Protein AF-A0A966SPK8-F1 (afdb_monomer_lite)

Secondary structure (DSSP, 8-state):
-----------TTT-HHHHHHHHHHHHHHHTTS-TT-HHHHHHHHHHHHHHTS---

Structure (mmCIF, N/CA/C/O backbone):
data_AF-A0A966SPK8-F1
#
_entry.id   AF-A0A966SPK8-F1
#
loop_
_atom_site.group_PDB
_atom_site.id
_atom_site.type_symbol
_atom_site.label_atom_id
_atom_site.label_alt_id
_atom_site.label_comp_id
_atom_site.label_asym_id
_atom_site.label_entity_id
_atom_site.label_seq_id
_atom_site.pdbx_PDB_ins_code
_atom_site.Cartn_x
_atom_site.Cartn_y
_atom_site.Cartn_z
_atom_site.occupancy
_atom_site.B_iso_or_equiv
_atom_site.auth_seq_id
_atom_site.auth_comp_id
_atom_site.auth_asym_id
_atom_site.auth_atom_id
_atom_site.pdbx_PDB_model_num
ATOM 1 N N . MET A 1 1 ? 2.095 32.583 28.139 1.00 41.91 1 MET A N 1
ATOM 2 C CA . MET A 1 1 ? 0.765 32.501 27.507 1.00 41.91 1 MET A CA 1
ATOM 3 C C . MET A 1 1 ? 0.796 31.325 26.543 1.00 41.91 1 MET A C 1
ATOM 5 O O . MET A 1 1 ? 1.657 31.302 25.678 1.00 41.91 1 MET A O 1
ATOM 9 N N . THR A 1 2 ? -0.091 30.356 26.784 1.00 40.56 2 THR A N 1
ATOM 10 C CA . THR A 1 2 ? -0.497 29.257 25.886 1.00 40.56 2 THR A CA 1
ATOM 11 C C . THR A 1 2 ? 0.491 28.098 25.679 1.00 40.56 2 THR A C 1
ATOM 13 O O . THR A 1 2 ? 1.290 28.077 24.751 1.00 40.56 2 THR A O 1
ATOM 16 N N . GLN A 1 3 ? 0.344 27.065 26.520 1.00 47.84 3 GLN A N 1
ATOM 17 C CA . GLN A 1 3 ? 0.609 25.680 26.123 1.00 47.84 3 GLN A CA 1
ATOM 18 C C . GLN A 1 3 ? -0.273 25.329 24.921 1.00 47.84 3 GLN A C 1
ATOM 20 O O . GLN A 1 3 ? -1.483 25.551 24.962 1.00 47.84 3 GLN A O 1
ATOM 25 N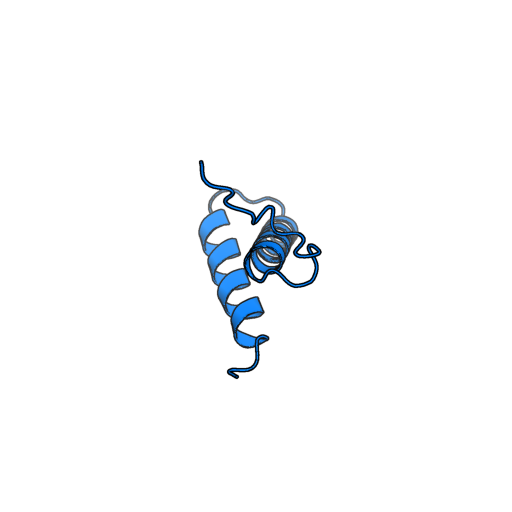 N . LYS A 1 4 ? 0.303 24.687 23.906 1.00 50.66 4 LYS A N 1
ATOM 26 C CA . LYS A 1 4 ? -0.449 23.739 23.084 1.00 50.66 4 LYS A CA 1
ATOM 27 C C . LYS A 1 4 ? 0.342 22.444 22.992 1.00 50.66 4 LYS A C 1
ATOM 29 O O . LYS A 1 4 ? 1.106 22.183 22.072 1.00 50.66 4 LYS A O 1
ATOM 34 N N . ILE A 1 5 ? 0.176 21.687 24.069 1.00 61.22 5 ILE A N 1
ATOM 35 C CA . ILE A 1 5 ? 0.338 20.243 24.129 1.00 61.22 5 ILE A CA 1
ATOM 36 C C . ILE A 1 5 ? -0.376 19.650 22.913 1.00 61.22 5 ILE A C 1
ATOM 38 O O . ILE A 1 5 ? -1.590 19.795 22.812 1.00 61.22 5 ILE A O 1
ATOM 42 N N . HIS A 1 6 ? 0.377 19.030 22.009 1.00 52.41 6 HIS A N 1
ATOM 43 C CA . HIS A 1 6 ? 0.145 17.658 21.554 1.00 52.41 6 HIS A CA 1
ATOM 44 C C . HIS A 1 6 ? 1.354 17.223 20.714 1.00 52.41 6 HIS A C 1
ATOM 46 O O . HIS A 1 6 ? 1.279 17.057 19.501 1.00 52.41 6 HIS A O 1
ATOM 52 N N . VAL A 1 7 ? 2.512 17.062 21.366 1.00 53.19 7 VAL A N 1
ATOM 53 C CA . VAL A 1 7 ? 3.468 16.076 20.860 1.00 53.19 7 VAL A CA 1
ATOM 54 C C . VAL A 1 7 ? 2.732 14.753 21.025 1.00 53.19 7 VAL A C 1
ATOM 56 O O . VAL A 1 7 ? 2.512 14.282 22.141 1.00 53.19 7 VAL A O 1
ATOM 59 N N . LEU A 1 8 ? 2.140 14.285 19.932 1.00 49.25 8 LEU A N 1
ATOM 60 C CA . LEU A 1 8 ? 1.368 13.061 19.884 1.00 49.25 8 LEU A CA 1
ATOM 61 C C . LEU A 1 8 ? 2.315 11.923 20.232 1.00 49.25 8 LEU A C 1
ATOM 63 O O . LEU A 1 8 ? 2.976 11.341 19.382 1.00 49.25 8 LEU A O 1
ATOM 67 N N . SER A 1 9 ? 2.348 11.608 21.522 1.00 48.69 9 SER A N 1
ATOM 68 C CA . SER A 1 9 ? 2.640 10.290 22.058 1.00 48.69 9 SER A CA 1
ATOM 69 C C . SER A 1 9 ? 1.550 9.317 21.588 1.00 48.69 9 SER A C 1
ATOM 71 O O . SER A 1 9 ? 0.888 8.670 22.393 1.00 48.69 9 SER A O 1
ATOM 73 N N . GLN A 1 10 ? 1.318 9.254 20.280 1.00 45.69 10 GLN A N 1
ATOM 74 C CA . GLN A 1 10 ? 0.713 8.109 19.645 1.00 45.69 10 GLN A CA 1
ATOM 75 C C . GLN A 1 10 ? 1.877 7.189 19.350 1.00 45.69 10 GLN A C 1
ATOM 77 O O . GLN A 1 10 ? 2.717 7.455 18.491 1.00 45.69 10 GLN A O 1
ATOM 82 N N . SER A 1 11 ? 1.966 6.127 20.138 1.00 49.12 11 SER A N 1
ATOM 83 C CA . SER A 1 11 ? 2.734 4.951 19.775 1.00 49.12 11 SER A CA 1
ATOM 84 C C . SER A 1 11 ? 2.522 4.690 18.273 1.00 49.12 11 SER A C 1
ATOM 86 O O . SER A 1 11 ? 1.364 4.648 17.850 1.00 49.12 11 SER A O 1
ATOM 88 N N . PRO A 1 12 ? 3.575 4.496 17.456 1.00 52.09 12 PRO A N 1
ATOM 89 C CA . PRO A 1 12 ? 3.467 4.333 15.995 1.00 52.09 12 PRO A CA 1
ATOM 90 C C . PRO A 1 12 ? 2.623 3.122 15.542 1.00 52.09 12 PRO A C 1
ATOM 92 O O . PRO A 1 12 ? 2.525 2.833 14.356 1.00 52.09 12 PRO A O 1
ATOM 95 N N . CYS A 1 13 ? 2.026 2.402 16.491 1.00 52.00 13 CYS A N 1
ATOM 96 C CA . CYS A 1 13 ? 1.144 1.271 16.281 1.00 52.00 13 CYS A CA 1
ATOM 97 C C . CYS A 1 13 ? -0.319 1.681 16.002 1.00 52.00 13 CYS A C 1
ATOM 99 O O . CYS A 1 13 ? -1.026 0.923 15.345 1.00 52.00 13 CYS A O 1
ATOM 101 N N . GLU A 1 14 ? -0.780 2.857 16.460 1.00 62.97 14 GLU A N 1
ATOM 102 C CA . GLU A 1 14 ? -2.210 3.230 16.379 1.00 62.97 14 GLU A CA 1
ATOM 103 C C . GLU A 1 14 ? -2.537 4.366 15.403 1.00 62.97 14 GLU A C 1
ATOM 105 O O . GLU A 1 14 ? -3.711 4.587 15.111 1.00 62.97 14 GLU A O 1
ATOM 110 N N . ASP A 1 15 ? -1.540 5.071 14.863 1.00 83.81 15 ASP A N 1
ATOM 111 C CA . ASP A 1 15 ? -1.808 6.125 13.886 1.00 83.81 15 ASP A CA 1
ATOM 112 C C . ASP A 1 15 ? -2.084 5.519 12.491 1.00 83.81 15 ASP A C 1
ATOM 114 O O . ASP A 1 15 ? -1.215 4.839 11.925 1.00 83.81 15 ASP A O 1
ATOM 118 N N . PRO A 1 16 ? -3.282 5.727 11.911 1.00 87.25 16 PRO A N 1
ATOM 119 C CA . PRO A 1 16 ? -3.627 5.163 10.611 1.00 87.25 16 PRO A CA 1
ATOM 120 C C . PRO A 1 16 ? -2.697 5.663 9.505 1.00 87.25 16 PRO A C 1
ATOM 122 O O . PRO A 1 16 ? -2.340 4.878 8.630 1.00 87.25 16 PRO A O 1
ATOM 125 N N . GLN A 1 17 ? -2.229 6.913 9.570 1.00 90.25 17 GLN A N 1
ATOM 126 C CA . GLN A 1 17 ? -1.311 7.471 8.578 1.00 90.25 17 GLN A CA 1
ATOM 127 C C . GLN A 1 17 ? 0.070 6.791 8.627 1.00 90.25 17 GLN A C 1
ATOM 129 O O . GLN A 1 17 ? 0.643 6.489 7.580 1.00 90.25 17 GLN A O 1
ATOM 134 N N . ALA A 1 18 ? 0.594 6.472 9.812 1.00 90.81 18 ALA A N 1
ATOM 135 C CA . ALA A 1 18 ? 1.826 5.697 9.957 1.00 90.81 18 ALA A CA 1
ATOM 136 C C . ALA A 1 18 ? 1.692 4.271 9.389 1.00 90.81 18 ALA A C 1
ATOM 138 O O . ALA A 1 18 ? 2.596 3.786 8.700 1.00 90.81 18 ALA A O 1
ATOM 139 N N . ARG A 1 19 ? 0.551 3.608 9.628 1.00 92.50 19 ARG A N 1
ATOM 140 C CA . ARG A 1 19 ? 0.254 2.273 9.073 1.00 92.50 19 ARG A CA 1
ATOM 141 C C . ARG A 1 19 ? 0.162 2.301 7.551 1.00 92.50 19 ARG A C 1
ATOM 143 O O . ARG A 1 19 ? 0.744 1.450 6.884 1.00 92.50 19 ARG A O 1
ATOM 150 N N . ILE A 1 20 ? -0.516 3.310 7.024 1.00 94.88 20 ILE A N 1
ATOM 151 C CA . ILE A 1 20 ? -0.624 3.594 5.598 1.00 94.88 20 ILE A CA 1
ATOM 152 C C . ILE A 1 20 ? 0.761 3.784 4.974 1.00 94.88 20 ILE A C 1
ATOM 154 O O . ILE A 1 20 ? 1.089 3.127 3.992 1.00 94.88 20 ILE A O 1
ATOM 158 N N . ALA A 1 21 ? 1.600 4.647 5.555 1.00 94.81 21 ALA A N 1
ATOM 159 C CA . ALA A 1 21 ? 2.916 4.953 5.000 1.00 94.81 21 ALA A CA 1
ATOM 160 C C . ALA A 1 21 ? 3.818 3.710 4.967 1.00 94.81 21 ALA A C 1
ATOM 162 O O . ALA A 1 21 ? 4.512 3.466 3.979 1.00 94.81 21 ALA A O 1
ATOM 163 N N . LYS A 1 22 ? 3.766 2.889 6.026 1.00 95.06 22 LYS A N 1
ATOM 164 C CA . LYS A 1 22 ? 4.452 1.593 6.068 1.00 95.06 22 LYS A CA 1
ATOM 165 C C . LYS A 1 22 ? 3.957 0.671 4.955 1.00 95.06 22 LYS A C 1
ATOM 167 O O . LYS A 1 22 ? 4.778 0.091 4.250 1.00 95.06 22 LYS A O 1
ATOM 172 N N . ARG A 1 23 ? 2.639 0.562 4.776 1.00 95.81 23 ARG A N 1
ATOM 173 C CA . ARG A 1 23 ? 2.043 -0.328 3.777 1.00 95.81 23 ARG A CA 1
ATOM 174 C C . ARG A 1 23 ? 2.336 0.124 2.342 1.00 95.81 23 ARG A C 1
ATOM 176 O O . ARG A 1 23 ? 2.697 -0.706 1.516 1.00 95.81 23 ARG A O 1
ATOM 183 N N . ALA A 1 24 ? 2.307 1.426 2.067 1.00 96.88 24 ALA A N 1
ATOM 184 C CA . ALA A 1 24 ? 2.692 1.986 0.770 1.00 96.88 24 ALA A CA 1
ATOM 185 C C . ALA A 1 24 ? 4.160 1.679 0.428 1.00 96.88 24 ALA A C 1
ATOM 187 O O . ALA A 1 24 ? 4.492 1.318 -0.700 1.00 96.88 24 ALA A O 1
ATOM 188 N N . TYR A 1 25 ? 5.054 1.761 1.420 1.00 95.31 25 TYR A N 1
ATOM 189 C CA . TYR A 1 25 ? 6.457 1.392 1.234 1.00 95.31 25 TYR A CA 1
ATOM 190 C C . TYR A 1 25 ?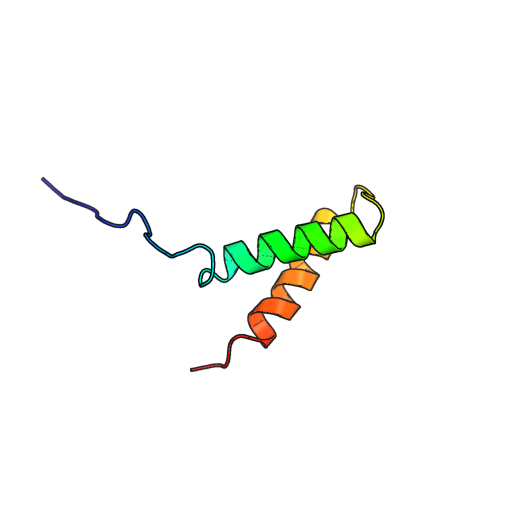 6.639 -0.107 0.954 1.00 95.31 25 TYR A C 1
ATOM 192 O O . TYR A 1 25 ? 7.461 -0.479 0.117 1.00 95.31 25 TYR A O 1
ATOM 200 N N . GLU A 1 26 ? 5.873 -0.971 1.622 1.00 96.00 26 GLU A N 1
ATOM 201 C CA . GLU A 1 26 ? 5.875 -2.413 1.349 1.00 96.00 26 GLU A CA 1
ATOM 202 C C . GLU A 1 26 ? 5.424 -2.711 -0.088 1.00 96.00 26 GLU A C 1
ATOM 204 O O . GLU A 1 26 ? 6.125 -3.440 -0.788 1.00 96.00 26 GLU A O 1
ATOM 209 N N . LEU A 1 27 ? 4.345 -2.081 -0.566 1.00 96.00 27 LEU A N 1
ATOM 210 C CA . LEU A 1 27 ? 3.863 -2.212 -1.950 1.00 96.00 27 LEU A CA 1
ATOM 211 C C . LEU A 1 27 ? 4.917 -1.766 -2.977 1.00 96.00 27 LEU A C 1
ATOM 213 O O . LEU A 1 27 ? 5.195 -2.475 -3.949 1.00 96.00 27 LEU A O 1
ATOM 217 N N . TYR A 1 28 ? 5.587 -0.644 -2.715 1.00 95.75 28 TYR A N 1
ATOM 218 C CA . TYR A 1 28 ? 6.705 -0.173 -3.532 1.00 95.75 28 TYR A CA 1
ATOM 219 C C . TYR A 1 28 ? 7.869 -1.185 -3.578 1.00 95.75 28 TYR A C 1
ATOM 221 O O . TYR A 1 28 ? 8.454 -1.424 -4.642 1.00 95.75 28 TYR A O 1
ATOM 229 N N . CYS A 1 29 ? 8.191 -1.823 -2.445 1.00 95.12 29 CYS A N 1
ATOM 230 C CA . CYS A 1 29 ? 9.211 -2.873 -2.376 1.00 95.12 29 CYS A CA 1
ATOM 231 C C . CYS A 1 29 ? 8.786 -4.141 -3.135 1.00 95.12 29 CYS A C 1
ATOM 233 O O . CYS A 1 29 ? 9.587 -4.689 -3.892 1.00 95.12 29 CYS A O 1
ATOM 235 N N . GLU A 1 30 ? 7.535 -4.589 -2.982 1.00 94.62 30 GLU A N 1
ATOM 236 C CA . GLU A 1 30 ? 6.967 -5.758 -3.675 1.00 94.62 30 GLU A CA 1
ATOM 237 C C . GLU A 1 30 ? 6.988 -5.588 -5.203 1.00 94.62 30 GLU A C 1
ATOM 239 O O . GLU A 1 30 ? 7.247 -6.540 -5.940 1.00 94.62 30 GLU A O 1
ATOM 244 N N . ARG A 1 31 ? 6.804 -4.355 -5.691 1.00 89.81 31 ARG A N 1
ATOM 245 C CA . ARG A 1 31 ? 6.900 -3.995 -7.118 1.00 89.81 31 ARG A CA 1
ATOM 246 C C . ARG A 1 31 ? 8.344 -3.881 -7.630 1.00 89.81 31 ARG A C 1
ATOM 248 O O . ARG A 1 31 ? 8.555 -3.606 -8.814 1.00 89.81 31 ARG A O 1
ATOM 255 N N . GLY A 1 32 ? 9.338 -4.097 -6.769 1.00 93.62 32 GLY A N 1
ATOM 256 C CA . GLY A 1 32 ? 10.7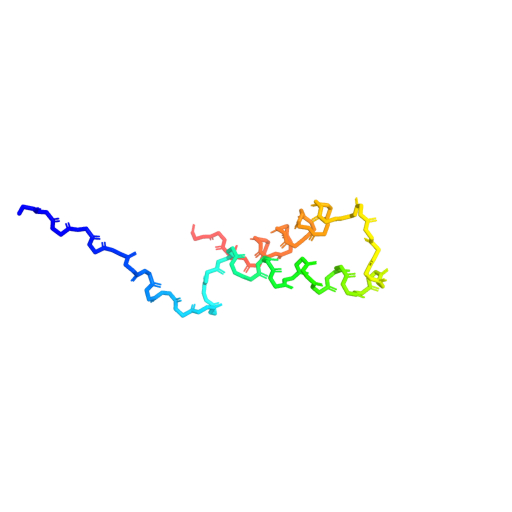55 -4.048 -7.120 1.00 93.62 32 GLY A CA 1
ATOM 257 C C . GLY A 1 32 ? 11.303 -2.628 -7.239 1.00 93.62 32 GLY A C 1
ATOM 258 O O . GLY A 1 32 ? 12.126 -2.369 -8.116 1.00 93.62 32 GLY A O 1
ATOM 259 N N . TYR A 1 33 ? 10.849 -1.711 -6.379 1.00 88.81 33 TYR A N 1
ATOM 260 C CA . TYR A 1 33 ? 11.320 -0.323 -6.331 1.00 88.81 33 TYR A CA 1
ATOM 261 C C . TYR A 1 33 ? 11.083 0.441 -7.643 1.00 88.81 33 TYR A C 1
ATOM 263 O O . TYR A 1 33 ? 11.894 1.265 -8.079 1.00 88.81 33 TYR A O 1
ATOM 271 N N . ARG A 1 34 ? 9.971 0.142 -8.324 1.00 88.31 34 ARG A N 1
ATOM 272 C CA . ARG A 1 34 ? 9.638 0.796 -9.587 1.00 88.31 34 ARG A CA 1
ATOM 273 C C . ARG A 1 34 ? 9.088 2.195 -9.320 1.00 88.31 34 ARG A C 1
ATOM 275 O O . ARG A 1 34 ? 8.007 2.365 -8.767 1.00 88.31 34 ARG A O 1
ATOM 282 N N . ASN A 1 35 ? 9.827 3.201 -9.771 1.00 84.62 35 ASN A N 1
ATOM 283 C CA . ASN A 1 35 ? 9.389 4.592 -9.715 1.00 84.62 35 ASN A CA 1
ATOM 284 C C . ASN A 1 35 ? 8.122 4.824 -10.558 1.00 84.62 35 ASN A C 1
ATOM 286 O O . ASN A 1 35 ? 7.908 4.157 -11.570 1.00 84.62 35 ASN A O 1
ATOM 290 N N . GLY A 1 36 ? 7.319 5.813 -10.159 1.00 91.75 36 GLY A N 1
ATOM 291 C CA . GLY A 1 36 ? 6.102 6.227 -10.869 1.00 91.75 36 GLY A CA 1
ATOM 292 C C . GLY A 1 36 ? 4.793 5.699 -10.279 1.00 91.75 36 GLY A C 1
ATOM 293 O O . GLY A 1 36 ? 3.744 6.190 -10.667 1.00 91.75 36 GLY A O 1
ATOM 294 N N . PHE A 1 37 ? 4.859 4.778 -9.313 1.00 92.62 37 PHE A N 1
ATOM 295 C CA . PHE A 1 37 ? 3.684 4.186 -8.659 1.00 92.62 37 PHE A CA 1
ATOM 296 C C . PHE A 1 37 ? 3.485 4.650 -7.217 1.00 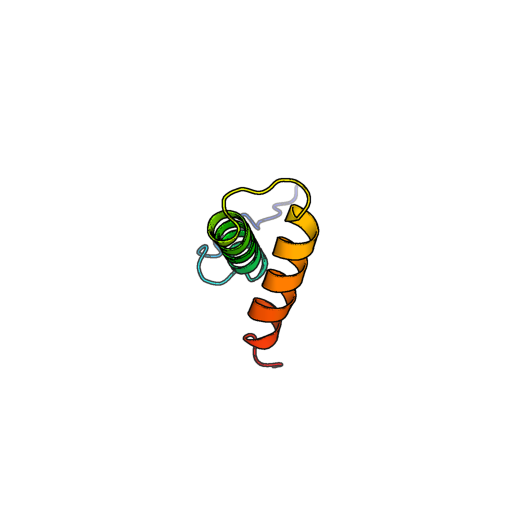92.62 37 PHE A C 1
ATOM 298 O O . PHE A 1 37 ? 2.566 4.191 -6.561 1.00 92.62 37 PHE A O 1
ATOM 305 N N . ALA A 1 38 ? 4.300 5.587 -6.725 1.00 91.38 38 ALA A N 1
ATOM 306 C CA . ALA A 1 38 ? 4.260 6.005 -5.324 1.00 91.38 38 ALA A CA 1
ATOM 307 C C . ALA A 1 38 ? 2.880 6.526 -4.878 1.00 91.38 38 ALA A C 1
ATOM 309 O O . ALA A 1 38 ? 2.512 6.355 -3.720 1.00 91.38 38 ALA A O 1
ATOM 310 N N . LEU A 1 39 ? 2.125 7.164 -5.782 1.00 94.81 39 LEU A N 1
ATOM 311 C CA . LEU A 1 39 ? 0.762 7.610 -5.489 1.00 94.81 39 LEU A CA 1
ATOM 312 C C . LEU A 1 39 ? -0.219 6.433 -5.457 1.00 94.81 39 LEU A C 1
ATOM 314 O O . LEU A 1 39 ? -1.008 6.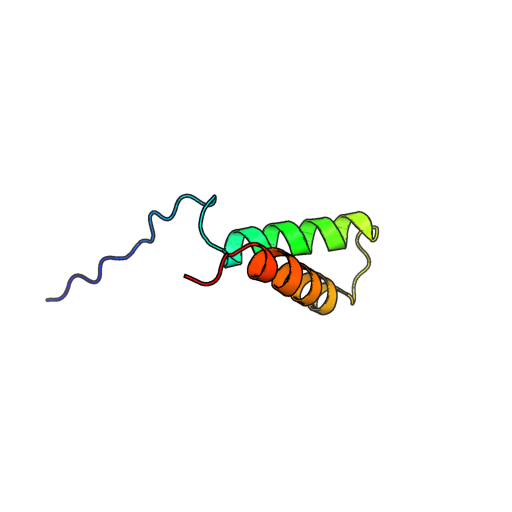351 -4.525 1.00 94.81 39 LEU A O 1
ATOM 318 N N . ASP A 1 40 ? -0.154 5.524 -6.431 1.00 95.94 40 ASP A N 1
ATOM 319 C CA . ASP A 1 40 ? -0.976 4.310 -6.452 1.00 95.94 40 ASP A CA 1
ATOM 320 C C . ASP A 1 40 ? -0.690 3.408 -5.241 1.00 95.94 40 ASP A C 1
ATOM 322 O O . ASP A 1 40 ? -1.621 2.973 -4.578 1.00 95.94 40 ASP A O 1
ATOM 326 N N . ASP A 1 41 ? 0.586 3.195 -4.897 1.00 95.62 41 ASP A N 1
ATOM 327 C CA . ASP A 1 41 ? 1.020 2.431 -3.717 1.00 95.62 41 ASP A CA 1
ATOM 328 C C . ASP A 1 41 ? 0.473 3.041 -2.421 1.00 95.62 41 ASP A C 1
ATOM 330 O O . ASP A 1 41 ? 0.116 2.326 -1.485 1.00 95.62 41 ASP A O 1
ATOM 334 N N . TRP A 1 42 ? 0.396 4.373 -2.359 1.00 95.25 42 TRP A N 1
ATOM 335 C CA . TRP A 1 42 ? -0.276 5.060 -1.267 1.00 95.25 42 TRP A CA 1
ATOM 336 C C . TRP A 1 42 ? -1.776 4.754 -1.340 1.00 95.25 42 TRP A C 1
ATOM 338 O O . TRP A 1 42 ? -2.271 4.065 -0.466 1.00 95.25 42 TRP A O 1
ATOM 348 N N . LEU A 1 43 ? -2.509 5.130 -2.384 1.00 96.75 43 LEU A N 1
ATOM 349 C CA . LEU A 1 43 ? -3.967 4.915 -2.438 1.00 96.75 43 LEU A CA 1
ATOM 350 C C . LEU A 1 43 ? -4.405 3.464 -2.137 1.00 96.75 43 LEU A C 1
ATOM 352 O O . LEU A 1 43 ? -5.367 3.261 -1.392 1.00 96.75 43 LEU A O 1
ATOM 356 N N . ASP A 1 44 ? -3.664 2.469 -2.631 1.00 96.38 44 ASP A N 1
ATOM 357 C CA . ASP A 1 44 ? -3.864 1.050 -2.309 1.00 96.38 44 ASP A CA 1
ATOM 358 C C . ASP A 1 44 ? -3.712 0.792 -0.793 1.00 96.38 44 ASP A C 1
ATOM 360 O O . ASP A 1 44 ? -4.580 0.184 -0.157 1.00 96.38 44 ASP A O 1
ATOM 364 N N . ALA A 1 45 ? -2.646 1.313 -0.178 1.00 96.62 45 ALA A N 1
ATOM 365 C CA . ALA A 1 45 ? -2.440 1.268 1.267 1.00 96.62 45 ALA A CA 1
ATOM 366 C C . ALA A 1 45 ? -3.512 2.036 2.063 1.00 96.62 45 ALA A C 1
ATOM 368 O O . ALA A 1 45 ? -3.885 1.588 3.149 1.00 96.62 45 ALA A O 1
ATOM 369 N N . GLU A 1 46 ? -4.030 3.161 1.551 1.00 95.75 46 GLU A N 1
ATOM 370 C CA . GLU A 1 46 ? -5.138 3.897 2.179 1.00 95.75 46 GLU A CA 1
ATOM 371 C C . GLU A 1 46 ? -6.344 3.002 2.352 1.00 95.75 46 GLU A C 1
ATOM 373 O O . GLU A 1 46 ? -6.854 2.819 3.458 1.00 95.75 46 GLU A O 1
ATOM 378 N N . GLN A 1 47 ? -6.775 2.424 1.236 1.00 95.44 47 GLN A N 1
ATOM 379 C CA . GLN A 1 47 ? -7.969 1.614 1.180 1.00 95.44 47 GLN A CA 1
ATOM 380 C C . GLN A 1 47 ? -7.822 0.381 2.068 1.00 95.44 47 GLN A C 1
ATOM 382 O O . GLN A 1 47 ? -8.753 0.050 2.806 1.00 95.44 47 GLN A O 1
ATOM 387 N N . GLU A 1 48 ? -6.656 -0.269 2.043 1.00 94.75 48 GLU A N 1
ATOM 388 C CA . GLU A 1 48 ? -6.388 -1.452 2.855 1.00 94.75 48 GLU A CA 1
ATOM 389 C C . GLU A 1 48 ? -6.455 -1.142 4.357 1.00 94.75 48 GLU A C 1
ATOM 391 O O . GLU A 1 48 ? -7.105 -1.870 5.110 1.00 94.75 48 GLU A O 1
ATOM 396 N N . ILE A 1 49 ? -5.821 -0.053 4.804 1.00 92.62 49 ILE A N 1
ATOM 397 C CA . ILE A 1 49 ? -5.775 0.303 6.225 1.00 92.62 49 ILE A CA 1
ATOM 398 C C . ILE A 1 49 ? -7.117 0.852 6.707 1.00 92.62 49 ILE A C 1
ATOM 400 O O . ILE A 1 49 ? -7.583 0.432 7.766 1.00 92.62 49 ILE A O 1
ATOM 404 N N . LEU A 1 50 ? -7.765 1.742 5.950 1.00 90.00 50 LEU A N 1
ATOM 405 C CA . LEU A 1 50 ? -9.053 2.319 6.342 1.00 90.00 50 LEU A CA 1
ATOM 406 C C . LEU A 1 50 ? -10.173 1.271 6.364 1.00 90.00 50 LEU A C 1
ATOM 408 O O . LEU A 1 50 ? -11.026 1.331 7.243 1.00 90.00 50 LEU A O 1
ATOM 412 N N . SER A 1 51 ? -10.138 0.268 5.480 1.00 89.81 51 SER A N 1
ATOM 413 C CA . SER A 1 51 ? -11.111 -0.840 5.504 1.00 89.81 51 SER A CA 1
ATOM 414 C C . SER A 1 51 ? -10.969 -1.741 6.736 1.00 89.81 51 SER A C 1
ATOM 416 O O . SER A 1 51 ? -11.915 -2.430 7.110 1.00 89.81 51 SER A O 1
ATOM 418 N N . GLN A 1 52 ? -9.795 -1.753 7.374 1.00 86.06 52 GLN A N 1
ATOM 419 C CA . GLN A 1 52 ? -9.546 -2.498 8.612 1.00 86.06 52 GLN A CA 1
ATOM 420 C C . GLN A 1 52 ? -9.923 -1.711 9.870 1.00 86.06 52 GLN A C 1
ATOM 422 O O . GLN A 1 52 ? -9.925 -2.287 10.959 1.00 86.06 52 GLN A O 1
ATOM 427 N N . ILE A 1 53 ? -10.202 -0.409 9.755 1.00 81.19 53 ILE A N 1
ATOM 428 C CA . ILE A 1 53 ? -10.680 0.399 10.874 1.00 81.19 53 ILE A CA 1
ATOM 429 C C . ILE A 1 53 ? -12.195 0.195 10.938 1.00 81.19 53 ILE A C 1
ATOM 431 O O . ILE A 1 53 ? -12.905 0.669 10.049 1.00 81.19 53 ILE A O 1
ATOM 435 N N . PRO A 1 54 ? -12.720 -0.526 11.945 1.00 73.12 54 PRO A N 1
ATOM 436 C CA . PRO A 1 54 ? -14.159 -0.656 12.089 1.00 73.12 54 PRO A CA 1
ATOM 437 C C . PRO A 1 54 ? -14.757 0.741 12.268 1.00 73.12 54 PRO A C 1
ATOM 439 O O . PRO A 1 54 ? -14.272 1.526 13.086 1.00 73.12 54 PRO A O 1
ATOM 442 N N . ALA A 1 55 ? -15.795 1.056 11.491 1.00 64.25 55 ALA A N 1
ATOM 443 C CA . ALA A 1 55 ? -16.593 2.251 11.723 1.00 64.25 55 ALA A CA 1
ATOM 444 C C . ALA A 1 55 ? -17.158 2.170 13.152 1.00 64.25 55 ALA A C 1
ATOM 446 O O . ALA A 1 55 ? -17.878 1.221 13.467 1.00 64.25 55 ALA A O 1
ATOM 447 N N . LEU A 1 56 ? -16.751 3.106 14.015 1.00 59.25 56 LEU A N 1
ATOM 448 C CA . LEU A 1 56 ? -17.274 3.256 15.377 1.00 59.25 56 LEU A CA 1
ATOM 449 C C . LEU A 1 56 ? -18.749 3.667 15.361 1.00 59.25 56 LEU A C 1
ATOM 451 O O . LEU A 1 56 ? -19.119 4.488 14.489 1.00 59.25 56 LEU A O 1
#

Sequence (56 aa):
MTQKIHVLSQSPCEDPQARIAKRAYELYCERGYRNGFALDDWLDAEQEILSQIPAL

pLDDT: mean 80.66, std 18.98, range [40.56, 96.88]

Radius of gyration: 14.8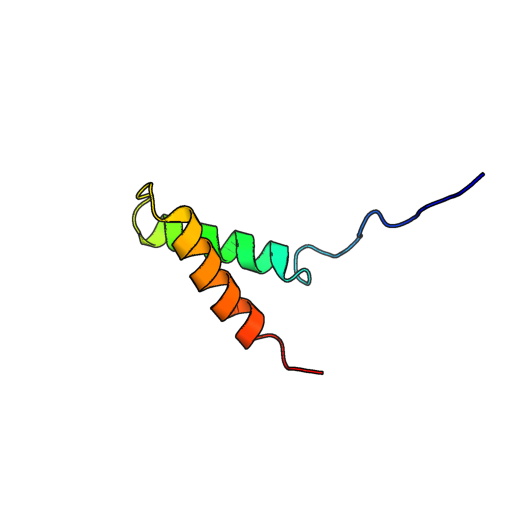7 Å; chains: 1; bounding box: 29×38×38 Å

Foldseek 3Di:
DDDDDDPPPPDCPPDLVSQLVVQLVVVCVVVPVDPPCSVVSSVVSNCVSVVPPPDD